Protein AF-A0AA39S191-F1 (afdb_monomer)

Foldseek 3Di:
DDDDDDDPDPPDDPDPDPPPPPPPPPDPPDPPDDAFEAEQEDDQLCSLVVLVVLLVVQVVVCVVVVHPLDAPVVPHPYYYYDHSSNVVSCQSQPAPPVGRVGRNDHSVRVSVVSVVVCCVVPVPPCVPVVCVPPNPDDDPPDDDPPPD

InterPro domains:
  IPR002641 Patatin-like phospholipase domain [PF01734] (38-101)
  IPR002641 Patatin-like phospholipase domain [PS51635] (38-148)
  IPR016035 Acyl transferase/acyl hydrolase/lysophospholipase [SSF52151] (35-122)

Mean predicted aligned error: 14.08 Å

Nearest PDB structures (foldseek):
  1oxw-assembly1_B  TM=8.678E-01  e=4.451E-05  Solanum cardiophyllum
  4pka-assembly1_X  TM=8.807E-01  e=1.320E-04  Solanum cardiophyllum

Sequence (148 aa):
MESEHSKNQHQSNPISEPDEKKIYKPRTAEKLKTVTVLSIDGGGTRGIIPAMALLHLEKYLQVHDKDDNLRISDYFDVISGSGMGSIIAGMLTVPDDHHKKRPRYSMQQILDSLINEIFYTFPNITSSLFYKFFGGGRPQVKFKQINL

Secondary structure (DSSP, 8-state):
-----------PPP-PPP-TT----PPPSS-PPPPPEEEE---GGGGHHHHHHHHHHHHHHHHHHT-TT--GGGT-SEEEESTHHHHHHHHHHPBPSS-TTSBS--HHHHHHHHHHHHHHH-TTTHHHHHHHHH-SSS----------

Organism: Acer saccharum (NCBI:txid4024)

Solvent-accessible surface area (backbone atoms only — not comparable to full-atom values): 9365 Å² total; per-residue (Å²): 131,88,79,91,79,86,81,87,72,86,75,75,74,78,81,75,76,77,75,91,75,74,72,81,71,73,78,69,92,64,83,75,80,82,82,37,74,45,77,34,68,48,53,61,83,54,31,56,56,63,40,52,53,49,33,53,48,32,53,49,50,17,62,74,71,71,32,88,82,56,50,65,59,80,70,33,82,39,74,41,42,39,70,46,12,32,54,51,36,45,49,47,60,37,52,22,94,90,45,68,91,38,55,58,49,53,52,65,58,49,44,54,51,52,52,52,50,44,50,70,76,36,66,83,65,43,62,69,59,43,36,74,76,68,45,89,63,86,85,75,89,73,76,72,83,74,88,123

Radius of gyration: 26.93 Å; Cα contacts (8 Å, |Δi|>4): 134; chains: 1; bounding box: 85×46×56 Å

Structure (mmCIF, N/CA/C/O backbone):
data_AF-A0AA39S191-F1
#
_entry.id   AF-A0AA39S191-F1
#
loop_
_atom_site.group_PDB
_atom_site.id
_atom_site.type_symbol
_atom_site.label_atom_id
_atom_site.label_alt_id
_atom_site.label_comp_id
_atom_site.label_asym_id
_atom_site.label_entity_id
_atom_site.label_seq_id
_atom_site.pdbx_PDB_ins_code
_atom_site.Cartn_x
_atom_site.Cartn_y
_atom_site.Cartn_z
_atom_site.occupancy
_atom_site.B_iso_or_equiv
_atom_site.auth_seq_id
_atom_site.auth_comp_id
_atom_site.auth_asym_id
_atom_site.auth_atom_id
_atom_site.pdbx_PDB_model_num
ATOM 1 N N . MET A 1 1 ? -61.782 -34.305 -37.271 1.00 38.44 1 MET A N 1
ATOM 2 C CA . MET A 1 1 ? -60.451 -34.387 -37.899 1.00 38.44 1 MET A CA 1
ATOM 3 C C . MET A 1 1 ? -59.907 -32.974 -37.944 1.00 38.44 1 MET A C 1
ATOM 5 O O . MET A 1 1 ? -60.642 -32.119 -38.411 1.00 38.44 1 MET A O 1
ATOM 9 N N . GLU A 1 2 ? -58.756 -32.780 -37.291 1.00 41.25 2 GLU A N 1
ATOM 10 C CA . GLU A 1 2 ? -57.669 -31.795 -37.508 1.00 41.25 2 GLU A CA 1
ATOM 11 C C . GLU A 1 2 ? -57.977 -30.529 -38.343 1.00 41.25 2 GLU A C 1
ATOM 13 O O . GLU A 1 2 ? -58.623 -30.595 -39.376 1.00 41.25 2 GLU A O 1
ATOM 18 N N . SER A 1 3 ? -57.508 -29.325 -38.012 1.00 40.91 3 SER A N 1
ATOM 19 C CA . SER A 1 3 ? -56.247 -28.959 -37.360 1.00 40.91 3 SER A CA 1
ATOM 20 C C . SER A 1 3 ? -56.287 -27.510 -36.863 1.00 40.91 3 SER A C 1
ATOM 22 O O . SER A 1 3 ? -56.914 -26.641 -37.471 1.00 40.91 3 SER A O 1
ATOM 24 N N . GLU A 1 4 ? -55.535 -27.259 -35.797 1.00 46.94 4 GLU A N 1
ATOM 25 C CA . GLU A 1 4 ? -55.177 -25.944 -35.275 1.00 46.94 4 GLU A CA 1
ATOM 26 C C . GLU A 1 4 ? -54.449 -25.077 -36.318 1.00 46.94 4 GLU A C 1
ATOM 28 O O . GLU A 1 4 ? -53.584 -25.552 -37.055 1.00 46.94 4 GLU A O 1
ATOM 33 N N . H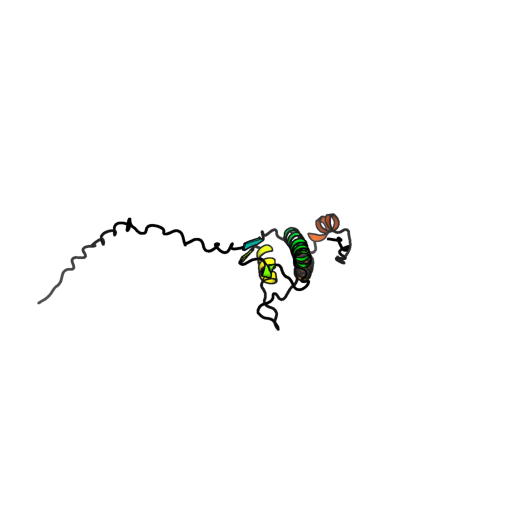IS A 1 5 ? -54.749 -23.776 -36.334 1.00 44.19 5 HIS A N 1
ATOM 34 C CA . HIS A 1 5 ? -53.880 -22.764 -36.932 1.00 44.19 5 HIS A CA 1
ATOM 35 C C . HIS A 1 5 ? -53.635 -21.656 -35.902 1.00 44.19 5 HIS A C 1
ATOM 37 O O . HIS A 1 5 ? -54.553 -20.932 -35.506 1.00 44.19 5 HIS A O 1
ATOM 43 N N . SER A 1 6 ? -52.387 -21.585 -35.434 1.00 48.78 6 SER A N 1
ATOM 44 C CA . SER A 1 6 ? -51.887 -20.695 -34.388 1.00 48.78 6 SER A CA 1
ATOM 45 C C . SER A 1 6 ? -52.163 -19.219 -34.662 1.00 48.78 6 SER A C 1
ATOM 47 O O . SER A 1 6 ? -51.736 -18.665 -35.674 1.00 48.78 6 SER A O 1
ATOM 49 N N . LYS A 1 7 ? -52.760 -18.537 -33.681 1.00 46.94 7 LYS A N 1
ATOM 50 C CA . LYS A 1 7 ? -52.669 -17.080 -33.535 1.00 46.94 7 LYS A CA 1
ATOM 51 C C . LYS A 1 7 ? -51.622 -16.768 -32.468 1.00 46.94 7 LYS A C 1
ATOM 53 O O . LYS A 1 7 ? -51.933 -16.748 -31.284 1.00 46.94 7 LYS A O 1
ATOM 58 N N . ASN A 1 8 ? -50.388 -16.502 -32.893 1.00 43.19 8 ASN A N 1
ATOM 59 C CA . ASN A 1 8 ? -49.412 -15.802 -32.057 1.00 43.19 8 ASN A CA 1
ATOM 60 C C . ASN A 1 8 ? -49.784 -14.316 -32.036 1.00 43.19 8 ASN A C 1
ATOM 62 O O . ASN A 1 8 ? -49.405 -13.560 -32.929 1.00 43.19 8 ASN A O 1
ATOM 66 N N . GLN A 1 9 ? -50.541 -13.897 -31.025 1.00 45.28 9 GLN A N 1
ATOM 67 C CA . GLN A 1 9 ? -50.638 -12.489 -30.660 1.00 45.28 9 GLN A CA 1
ATOM 68 C C . GLN A 1 9 ? -49.556 -12.211 -29.616 1.00 45.28 9 GLN A C 1
ATOM 70 O O . GLN A 1 9 ? -49.582 -12.754 -28.515 1.00 45.28 9 GLN A O 1
ATOM 75 N N . HIS A 1 10 ? -48.572 -11.392 -29.991 1.00 45.06 10 HIS A N 1
ATOM 76 C CA . HIS A 1 10 ? -47.674 -10.737 -29.046 1.00 45.06 10 HIS A CA 1
ATOM 77 C C . HIS A 1 10 ? -48.518 -9.828 -28.147 1.00 45.06 10 HIS A C 1
ATOM 79 O O . HIS A 1 10 ? -48.823 -8.690 -28.499 1.00 45.06 10 HIS A O 1
ATOM 85 N N . GLN A 1 11 ? -48.925 -10.348 -26.994 1.00 39.94 11 GLN A N 1
ATOM 86 C CA . GLN A 1 11 ? -49.462 -9.533 -25.920 1.00 39.94 11 GLN A CA 1
ATOM 87 C C . GLN A 1 11 ? -48.262 -8.868 -25.241 1.00 39.94 11 GLN A C 1
ATOM 89 O O . GLN A 1 11 ? -47.556 -9.490 -24.449 1.00 39.94 11 GLN A O 1
ATOM 94 N N . SER A 1 12 ? -47.969 -7.619 -25.601 1.00 46.84 12 SER A N 1
ATOM 95 C CA . SER A 1 12 ? -47.060 -6.801 -24.803 1.00 46.84 12 SER A CA 1
ATOM 96 C C . SER A 1 12 ? -47.660 -6.681 -23.404 1.00 46.84 12 SER A C 1
ATOM 98 O O . SER A 1 12 ? -48.760 -6.142 -23.255 1.00 46.84 12 SER A O 1
ATOM 100 N N . ASN A 1 13 ? -46.964 -7.198 -22.391 1.00 39.25 13 ASN A N 1
ATOM 101 C CA . ASN A 1 13 ? -47.331 -6.931 -21.006 1.00 39.25 13 ASN A CA 1
ATOM 102 C C . ASN A 1 13 ? -47.387 -5.408 -20.795 1.00 39.25 13 ASN A C 1
ATOM 104 O O . ASN A 1 13 ? -46.509 -4.705 -21.309 1.00 39.25 13 ASN A O 1
ATOM 108 N N . PRO A 1 14 ? -48.386 -4.882 -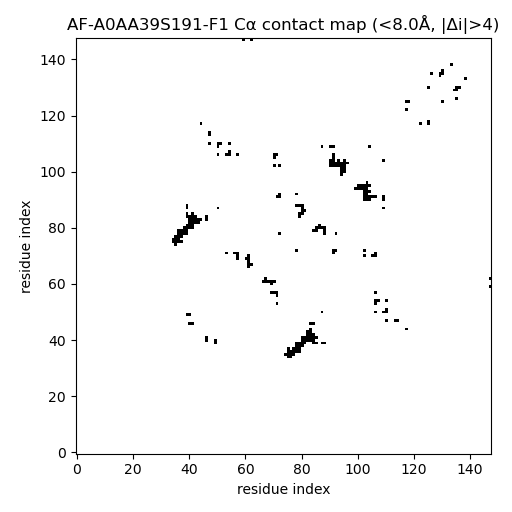20.063 1.00 43.69 14 PRO A N 1
ATOM 109 C CA . PRO A 1 14 ? -48.417 -3.469 -19.720 1.00 43.69 14 PRO A CA 1
ATOM 110 C C . PRO A 1 14 ? -47.123 -3.106 -18.992 1.00 43.69 14 PRO A C 1
ATOM 112 O O . PRO A 1 14 ? -46.709 -3.813 -18.071 1.00 43.69 14 PRO A O 1
ATOM 115 N N . ILE A 1 15 ? -46.481 -2.015 -19.408 1.00 53.22 15 ILE A N 1
ATOM 116 C CA . ILE A 1 15 ? -45.398 -1.408 -18.635 1.00 53.22 15 ILE A CA 1
ATOM 117 C C . ILE A 1 15 ? -46.031 -0.999 -17.305 1.00 53.22 15 ILE A C 1
ATOM 119 O O . ILE A 1 15 ? -46.920 -0.149 -17.285 1.00 53.22 15 ILE A O 1
ATOM 123 N N . SER A 1 16 ? -45.632 -1.649 -16.214 1.00 61.94 16 SER A N 1
ATOM 124 C CA . SER A 1 16 ? -46.051 -1.259 -14.870 1.00 61.94 16 SER A CA 1
ATOM 125 C C . SER A 1 16 ? -45.646 0.195 -14.643 1.00 61.94 16 SER A C 1
ATOM 127 O O . SER A 1 16 ? -44.464 0.520 -14.792 1.00 61.94 16 SER A O 1
ATOM 129 N N . GLU A 1 17 ? -46.609 1.057 -14.308 1.00 59.75 17 GLU A N 1
ATOM 130 C CA . GLU A 1 17 ? -46.322 2.420 -13.859 1.00 59.75 17 GLU A CA 1
ATOM 131 C C . GLU A 1 17 ? -45.273 2.376 -12.737 1.00 59.75 17 GLU A C 1
ATOM 133 O O . GLU A 1 17 ? -45.331 1.492 -11.875 1.00 59.75 17 GLU A O 1
ATOM 138 N N . PRO A 1 18 ? -44.279 3.279 -12.739 1.00 57.50 18 PRO A N 1
ATOM 139 C CA . PRO A 1 18 ? -43.325 3.341 -11.647 1.00 57.50 18 PRO A CA 1
ATOM 140 C C . PRO A 1 18 ? -44.070 3.690 -10.354 1.00 57.50 18 PRO A C 1
ATOM 142 O O . PRO A 1 18 ? -44.766 4.701 -10.289 1.00 57.50 18 PRO A O 1
ATOM 145 N N . ASP A 1 19 ? -43.906 2.858 -9.322 1.00 61.50 19 ASP A N 1
ATOM 146 C CA . ASP A 1 19 ? -44.487 3.067 -7.994 1.00 61.50 19 ASP A CA 1
ATOM 147 C C . ASP A 1 19 ? -44.015 4.408 -7.398 1.00 61.50 19 ASP A C 1
ATOM 149 O O . ASP A 1 19 ? -42.979 4.500 -6.731 1.00 61.50 19 ASP A O 1
ATOM 153 N N . GLU A 1 20 ? -44.810 5.461 -7.591 1.00 58.94 20 GLU A N 1
ATOM 154 C CA . GLU A 1 20 ? -44.534 6.852 -7.198 1.00 58.94 20 GLU A CA 1
ATOM 155 C C . GLU A 1 20 ? -44.440 7.081 -5.673 1.00 58.94 20 GLU A C 1
ATOM 157 O O . GLU A 1 20 ? -44.297 8.208 -5.200 1.00 58.94 20 GLU A O 1
ATOM 162 N N . LYS A 1 21 ? -44.506 6.023 -4.854 1.00 51.00 21 LYS A N 1
ATOM 163 C CA . LYS A 1 21 ? -44.506 6.115 -3.385 1.00 51.00 21 LYS A CA 1
ATOM 164 C C . LYS A 1 21 ? -43.541 5.168 -2.683 1.00 51.00 21 LYS A C 1
ATOM 166 O O . LYS A 1 21 ? -43.786 4.765 -1.547 1.00 51.00 21 LYS A O 1
ATOM 171 N N . LYS A 1 22 ? -42.364 4.919 -3.258 1.00 50.47 22 LYS A N 1
ATOM 172 C CA . LYS A 1 22 ? -41.192 4.600 -2.428 1.00 50.47 22 LYS A CA 1
ATOM 173 C C . LYS A 1 22 ? -40.553 5.906 -1.958 1.00 50.47 22 LYS A C 1
ATOM 175 O O . LYS A 1 22 ? -39.500 6.313 -2.436 1.00 50.47 22 LYS A O 1
ATOM 180 N N . ILE A 1 23 ? -41.226 6.582 -1.021 1.00 54.41 23 ILE A N 1
ATOM 181 C CA . ILE A 1 23 ? -40.639 7.701 -0.273 1.00 54.41 23 ILE A CA 1
ATOM 182 C C . ILE A 1 23 ? -39.304 7.194 0.275 1.00 54.41 23 ILE A C 1
ATOM 184 O O . ILE A 1 23 ? -39.286 6.276 1.100 1.00 54.41 23 ILE A O 1
ATOM 188 N N . TYR A 1 24 ? -38.194 7.755 -0.210 1.00 52.25 24 TYR A N 1
ATOM 189 C CA . TYR A 1 24 ? -36.879 7.514 0.364 1.00 52.25 24 TYR A CA 1
ATOM 190 C C . TYR A 1 24 ? -36.945 7.973 1.818 1.00 52.25 24 TYR A C 1
ATOM 192 O O . TYR A 1 24 ? -36.913 9.167 2.108 1.00 52.25 24 TYR A O 1
ATOM 200 N N . LYS A 1 25 ? -37.110 7.023 2.741 1.00 46.75 25 LYS A N 1
ATOM 201 C CA . LYS A 1 25 ? -36.896 7.289 4.157 1.00 46.75 25 LYS A CA 1
ATOM 202 C C . LYS A 1 25 ? -35.385 7.420 4.314 1.00 46.75 25 LYS A C 1
ATOM 204 O O . LYS A 1 25 ? -34.707 6.400 4.157 1.00 46.75 25 LYS A O 1
ATOM 209 N N . PRO A 1 26 ? -34.834 8.621 4.578 1.00 59.06 26 PRO A N 1
ATOM 210 C CA . PRO A 1 26 ? -33.431 8.709 4.929 1.00 59.06 26 PRO A CA 1
ATOM 211 C C . PRO A 1 26 ? -33.229 7.792 6.128 1.00 59.06 26 PRO A C 1
ATOM 213 O O . PRO A 1 26 ? -34.000 7.835 7.091 1.00 59.06 26 PRO A O 1
ATOM 216 N N . ARG A 1 27 ? -32.242 6.901 6.016 1.00 60.41 27 ARG A N 1
ATOM 217 C CA . ARG A 1 27 ? -31.809 6.043 7.116 1.00 60.41 27 ARG A CA 1
ATOM 218 C C . ARG A 1 27 ? -31.658 6.960 8.332 1.00 60.41 27 ARG A C 1
ATOM 220 O O . ARG A 1 27 ? -30.929 7.947 8.259 1.00 60.41 27 ARG A O 1
ATOM 227 N N . THR A 1 28 ? -32.446 6.705 9.376 1.00 57.59 28 THR A N 1
ATOM 228 C CA . THR A 1 28 ? -32.414 7.459 10.636 1.00 57.59 28 THR A CA 1
ATOM 229 C C . THR A 1 28 ? -30.970 7.613 11.096 1.00 57.59 28 THR A C 1
ATOM 231 O O . THR A 1 28 ? -30.175 6.722 10.817 1.00 57.59 28 THR A O 1
ATOM 234 N N . ALA A 1 29 ? -30.659 8.739 11.748 1.00 61.00 29 ALA A N 1
ATOM 235 C CA . ALA A 1 29 ? -29.330 9.281 12.060 1.00 61.00 29 ALA A CA 1
ATOM 236 C C . ALA A 1 29 ? -28.400 8.388 12.918 1.00 61.00 29 ALA A C 1
ATOM 238 O O . ALA A 1 29 ? -27.812 8.835 13.899 1.00 61.00 29 ALA A O 1
ATOM 239 N N . GLU A 1 30 ? -28.216 7.131 12.540 1.00 66.19 30 GLU A N 1
ATOM 240 C CA . GLU A 1 30 ? -26.998 6.397 12.813 1.00 66.19 30 GLU A CA 1
ATOM 241 C C . GLU A 1 30 ? -25.916 6.998 11.924 1.00 66.19 30 GLU A C 1
ATOM 243 O O . GLU A 1 30 ? -26.092 7.136 10.711 1.00 66.19 30 GLU A O 1
ATOM 248 N N . LYS A 1 31 ? -24.806 7.405 12.539 1.00 66.81 31 LYS A N 1
ATOM 249 C CA . LYS A 1 31 ? -23.627 7.915 11.842 1.00 66.81 31 LYS A CA 1
ATOM 250 C C . LYS A 1 31 ? -23.254 6.914 10.745 1.00 66.81 31 LYS A C 1
ATOM 252 O O . LYS A 1 31 ? -22.776 5.824 11.047 1.00 66.81 31 LYS A O 1
ATOM 257 N N . LEU A 1 32 ? -23.519 7.259 9.484 1.00 76.38 32 LEU A N 1
ATOM 258 C CA . LEU A 1 32 ? -23.189 6.395 8.355 1.00 76.38 32 LEU A CA 1
ATOM 259 C C . LEU A 1 32 ? -21.690 6.082 8.431 1.00 76.38 32 LEU A C 1
ATOM 261 O O . LEU A 1 32 ? -20.873 7.000 8.523 1.00 76.38 32 LEU A O 1
ATOM 265 N N . LYS A 1 33 ? -21.335 4.791 8.450 1.00 86.06 33 LYS A N 1
ATOM 266 C CA . LYS A 1 33 ? -19.934 4.364 8.408 1.00 86.06 33 LYS A CA 1
ATOM 267 C C . LYS A 1 33 ? -19.332 4.901 7.107 1.00 86.06 33 LYS A C 1
ATOM 269 O O . LYS A 1 33 ? -19.806 4.550 6.027 1.00 86.06 33 LYS A O 1
ATOM 274 N N . THR A 1 34 ? -18.313 5.749 7.213 1.00 93.62 34 THR A N 1
ATOM 275 C CA . THR A 1 34 ? -17.517 6.162 6.055 1.00 93.62 34 THR A CA 1
ATOM 276 C C . THR A 1 34 ? -16.822 4.931 5.486 1.00 93.62 34 THR A C 1
ATOM 278 O O . THR A 1 34 ? -16.188 4.196 6.240 1.00 93.62 34 THR A O 1
ATOM 281 N N . VAL A 1 35 ? -16.955 4.713 4.179 1.00 95.94 35 VAL A N 1
ATOM 282 C CA . VAL A 1 35 ? -16.207 3.680 3.456 1.00 95.94 35 VAL A CA 1
ATOM 283 C C . VAL A 1 35 ? -14.915 4.300 2.939 1.00 95.94 35 VAL A C 1
ATOM 285 O O . VAL A 1 35 ? -14.962 5.338 2.274 1.00 95.94 35 VAL A O 1
ATOM 288 N N . THR A 1 36 ? -13.774 3.684 3.235 1.00 97.38 36 THR A N 1
ATOM 289 C CA . THR A 1 36 ? -12.458 4.146 2.775 1.00 97.38 36 THR A CA 1
ATOM 290 C C . THR A 1 36 ? -11.977 3.322 1.584 1.00 97.38 36 THR A C 1
ATOM 292 O O . THR A 1 36 ? -11.984 2.092 1.603 1.00 97.38 36 THR A O 1
ATOM 295 N N . VAL A 1 37 ? -11.549 4.008 0.522 1.00 98.31 37 VAL A N 1
ATOM 296 C CA . VAL A 1 37 ? -11.102 3.375 -0.725 1.00 98.31 37 VAL A CA 1
ATOM 297 C C . VAL A 1 37 ? -9.706 3.864 -1.087 1.00 98.31 37 VAL A C 1
ATOM 299 O O . VAL A 1 37 ? -9.468 5.069 -1.152 1.00 98.31 37 VAL A O 1
ATOM 302 N N . LEU A 1 38 ? -8.805 2.922 -1.363 1.00 98.50 38 LEU A N 1
ATOM 303 C CA . LEU A 1 38 ? -7.492 3.170 -1.948 1.00 98.50 38 LEU A CA 1
ATOM 304 C C . LEU A 1 38 ? -7.492 2.711 -3.412 1.00 98.50 38 LEU A C 1
ATOM 306 O O . LEU A 1 38 ? -7.761 1.546 -3.709 1.00 98.50 38 LEU A O 1
ATOM 310 N N . SER A 1 39 ? -7.168 3.621 -4.330 1.00 98.31 39 SER A N 1
ATOM 311 C CA . SER A 1 39 ? -6.955 3.319 -5.750 1.00 98.31 39 SER A CA 1
ATOM 312 C C . SER A 1 39 ? -5.510 3.615 -6.125 1.00 98.31 39 SER A C 1
ATOM 314 O O . SER A 1 39 ? -5.009 4.703 -5.844 1.00 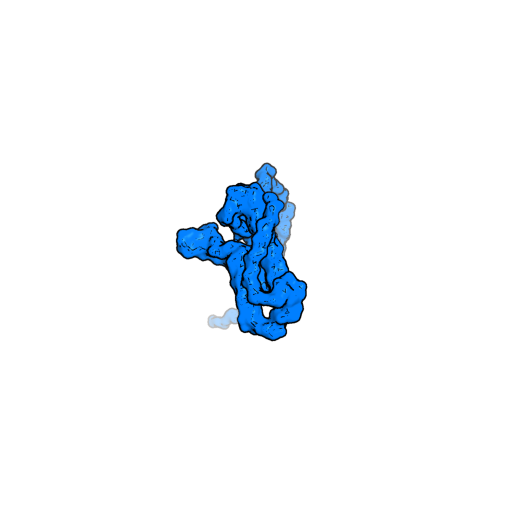98.31 39 SER A O 1
ATOM 316 N N . ILE A 1 40 ? -4.845 2.644 -6.748 1.00 98.44 40 ILE A N 1
ATOM 317 C CA . ILE A 1 40 ? -3.430 2.719 -7.108 1.00 98.44 40 ILE A CA 1
ATOM 318 C C . ILE A 1 40 ? -3.293 2.666 -8.627 1.00 98.44 40 ILE A C 1
ATOM 320 O O . ILE A 1 40 ? -3.510 1.627 -9.262 1.00 98.44 40 ILE A O 1
ATOM 324 N N . ASP A 1 41 ? -2.889 3.789 -9.207 1.00 96.25 41 ASP A N 1
ATOM 325 C CA . ASP A 1 41 ? -2.663 3.886 -10.642 1.00 96.25 41 ASP A CA 1
ATOM 326 C C . ASP A 1 41 ? -1.464 3.043 -11.092 1.00 96.25 41 ASP A C 1
ATOM 328 O O . ASP A 1 41 ? -0.460 2.871 -10.392 1.00 96.25 41 ASP A O 1
ATOM 332 N N . GLY A 1 42 ? -1.568 2.528 -12.315 1.00 91.38 42 GLY A N 1
ATOM 333 C CA . GLY A 1 42 ? -0.451 1.892 -12.997 1.00 91.38 42 GLY A CA 1
ATOM 334 C C . GLY A 1 42 ? 0.585 2.909 -13.478 1.00 91.38 42 GLY A C 1
ATOM 335 O O . GLY A 1 42 ? 0.374 4.117 -13.483 1.00 91.38 42 GLY A O 1
ATOM 336 N N . GLY A 1 43 ? 1.730 2.421 -13.948 1.00 88.62 43 GLY A N 1
ATOM 337 C CA . GLY A 1 43 ? 2.760 3.311 -14.495 1.00 88.62 43 GLY A CA 1
ATOM 338 C C . GLY A 1 43 ? 3.977 2.615 -15.093 1.00 88.62 43 GLY A C 1
ATOM 339 O O . GLY A 1 43 ? 4.985 3.280 -15.349 1.00 88.62 43 GLY A O 1
ATOM 340 N N . GLY A 1 44 ? 3.910 1.291 -15.287 1.00 89.56 44 GLY A N 1
ATOM 341 C CA . GLY A 1 44 ? 5.091 0.463 -15.532 1.00 89.56 44 GLY A CA 1
ATOM 342 C C . GLY A 1 44 ? 6.092 0.626 -14.388 1.00 89.56 44 GLY A C 1
ATOM 343 O O . GLY A 1 44 ? 5.705 0.706 -13.225 1.00 89.56 44 GLY A O 1
ATOM 344 N N . THR A 1 45 ? 7.371 0.791 -14.709 1.00 89.31 45 THR A N 1
ATOM 345 C CA . THR A 1 45 ? 8.441 0.987 -13.713 1.00 89.31 45 THR A CA 1
ATOM 346 C C . THR A 1 45 ? 8.221 2.187 -12.778 1.00 89.31 45 THR A C 1
ATOM 348 O O . THR A 1 45 ? 8.746 2.210 -11.667 1.00 89.31 45 THR A O 1
ATOM 351 N N . ARG A 1 46 ? 7.381 3.160 -13.165 1.00 90.69 46 ARG A N 1
ATOM 352 C CA . ARG A 1 46 ? 6.993 4.299 -12.312 1.00 90.69 46 ARG A CA 1
ATOM 353 C C . ARG A 1 46 ? 6.062 3.920 -11.159 1.00 90.69 46 ARG A C 1
ATOM 355 O O . ARG A 1 46 ? 5.836 4.762 -10.299 1.00 90.69 46 ARG A O 1
ATOM 362 N N . GLY A 1 47 ? 5.583 2.674 -11.089 1.00 90.94 47 GLY A N 1
ATOM 363 C CA . GLY A 1 47 ? 4.842 2.141 -9.938 1.00 90.94 47 GLY A CA 1
ATOM 364 C C . GLY A 1 47 ? 5.602 2.243 -8.605 1.00 90.94 47 GLY A C 1
ATOM 365 O O . GLY A 1 47 ? 4.986 2.209 -7.546 1.00 90.94 47 GLY A O 1
ATOM 366 N N . ILE A 1 48 ? 6.922 2.467 -8.643 1.00 93.88 48 ILE A N 1
ATOM 367 C CA . ILE A 1 48 ? 7.737 2.807 -7.466 1.00 93.88 48 ILE A CA 1
ATOM 368 C C . ILE A 1 48 ? 7.259 4.106 -6.792 1.00 93.88 48 ILE A C 1
ATOM 370 O O . ILE A 1 48 ? 7.307 4.204 -5.571 1.00 93.88 48 ILE A O 1
ATOM 374 N N . ILE A 1 49 ? 6.765 5.093 -7.551 1.00 94.50 49 ILE A N 1
ATOM 375 C CA . ILE A 1 49 ? 6.319 6.386 -7.005 1.00 94.50 49 ILE A CA 1
ATOM 376 C C . ILE A 1 49 ? 5.128 6.211 -6.043 1.00 94.50 49 ILE A C 1
ATOM 378 O O . ILE A 1 49 ? 5.264 6.595 -4.878 1.00 94.50 49 ILE A O 1
ATOM 382 N N . PRO A 1 50 ? 3.988 5.608 -6.448 1.00 96.81 50 PRO A N 1
ATOM 383 C CA . PRO A 1 50 ? 2.900 5.351 -5.509 1.00 96.81 50 PRO A CA 1
ATOM 384 C C . PRO A 1 50 ? 3.304 4.369 -4.399 1.00 96.81 50 PRO A C 1
ATOM 386 O O . PRO A 1 50 ? 2.866 4.541 -3.266 1.00 96.81 50 PRO A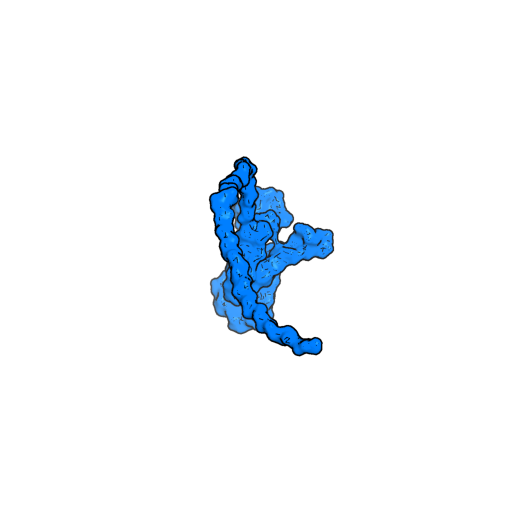 O 1
ATOM 389 N N . ALA A 1 51 ? 4.191 3.399 -4.660 1.00 96.75 51 ALA A N 1
ATOM 390 C CA . ALA A 1 51 ? 4.700 2.509 -3.611 1.00 96.75 51 ALA A CA 1
ATOM 391 C C . ALA A 1 51 ? 5.490 3.265 -2.521 1.00 96.75 51 ALA A C 1
ATOM 393 O O . ALA A 1 51 ? 5.326 2.982 -1.336 1.00 96.75 51 ALA A O 1
ATOM 394 N N . MET A 1 52 ? 6.299 4.264 -2.889 1.00 96.75 52 MET A N 1
ATOM 395 C CA . MET A 1 52 ? 6.994 5.126 -1.925 1.00 96.75 52 MET A CA 1
ATOM 396 C C . MET A 1 52 ? 6.026 6.001 -1.123 1.00 96.75 52 MET A C 1
ATOM 398 O O . MET A 1 52 ? 6.211 6.158 0.084 1.00 96.75 52 MET A O 1
ATOM 402 N N . ALA A 1 53 ? 4.990 6.547 -1.767 1.00 97.81 53 ALA A N 1
ATOM 403 C CA . ALA A 1 53 ? 3.952 7.308 -1.073 1.00 97.81 53 ALA A CA 1
ATOM 404 C C . ALA A 1 53 ? 3.226 6.435 -0.035 1.00 97.81 53 ALA A C 1
ATOM 406 O O . ALA A 1 53 ? 3.066 6.842 1.114 1.00 97.81 53 ALA A O 1
ATOM 407 N N . LEU A 1 54 ? 2.869 5.203 -0.408 1.00 98.25 54 LEU A N 1
ATOM 408 C CA . LEU A 1 54 ? 2.243 4.233 0.491 1.00 98.25 54 LEU A CA 1
ATOM 409 C C . LEU A 1 54 ? 3.170 3.780 1.623 1.00 98.25 54 LEU A C 1
ATOM 411 O O . LEU A 1 54 ? 2.710 3.610 2.745 1.00 98.25 54 LEU A O 1
ATOM 415 N N . LEU A 1 55 ? 4.475 3.639 1.376 1.00 98.25 55 LEU A N 1
ATOM 416 C CA . LEU A 1 55 ? 5.446 3.361 2.437 1.00 98.25 55 LEU A CA 1
ATOM 417 C C . LEU A 1 55 ? 5.507 4.494 3.465 1.00 98.25 55 LEU A C 1
ATOM 419 O O . LEU A 1 55 ? 5.594 4.237 4.665 1.00 98.25 55 LEU A O 1
ATOM 423 N N . HIS A 1 56 ? 5.484 5.746 3.006 1.00 98.06 56 HIS A N 1
ATOM 424 C CA . HIS A 1 56 ? 5.454 6.886 3.916 1.00 98.06 56 HIS A CA 1
ATOM 425 C C . HIS A 1 56 ? 4.139 6.937 4.698 1.00 98.06 56 HIS A C 1
ATOM 427 O O . HIS A 1 56 ? 4.165 7.154 5.907 1.00 98.06 56 HIS A O 1
ATOM 433 N N . LEU A 1 57 ? 3.015 6.668 4.027 1.00 98.38 57 LEU A N 1
ATOM 434 C CA . LEU A 1 57 ? 1.709 6.575 4.668 1.00 98.38 57 LEU A CA 1
ATOM 435 C C . LEU A 1 57 ? 1.688 5.482 5.744 1.00 98.38 57 LEU A C 1
ATOM 437 O O . LEU A 1 57 ? 1.302 5.767 6.868 1.00 98.38 57 LEU A O 1
ATOM 441 N N . GLU A 1 58 ? 2.155 4.266 5.450 1.00 98.38 58 GLU A N 1
ATOM 442 C CA . GLU A 1 58 ? 2.177 3.166 6.425 1.00 98.38 58 GLU A CA 1
ATOM 443 C C . GLU A 1 58 ? 2.982 3.543 7.674 1.00 98.38 58 GLU A C 1
ATOM 445 O O . GLU A 1 58 ? 2.491 3.389 8.789 1.00 98.38 58 GLU A O 1
ATOM 450 N N . LYS A 1 59 ? 4.174 4.127 7.494 1.00 97.75 59 LYS A N 1
ATOM 451 C CA . LYS A 1 59 ? 5.007 4.606 8.610 1.00 97.75 59 LYS A CA 1
ATOM 452 C C . LYS A 1 59 ? 4.317 5.699 9.420 1.00 97.75 59 LYS A C 1
ATOM 454 O O . LYS A 1 59 ? 4.376 5.683 10.645 1.00 97.75 59 LYS A O 1
ATOM 459 N N . TYR A 1 60 ? 3.670 6.648 8.747 1.00 98.00 60 TYR A N 1
ATOM 460 C CA . TYR A 1 60 ? 2.930 7.711 9.417 1.00 98.00 60 TYR A CA 1
ATOM 461 C C . TYR A 1 60 ? 1.796 7.144 10.281 1.00 98.00 60 TYR A C 1
ATOM 463 O O . TYR A 1 60 ? 1.667 7.533 11.438 1.00 98.00 60 TYR A O 1
ATOM 471 N N . LEU A 1 61 ? 1.018 6.195 9.753 1.00 97.25 61 LEU A N 1
ATOM 472 C CA . LEU A 1 61 ? -0.097 5.578 10.476 1.00 97.25 61 LEU A CA 1
ATOM 473 C C . LEU A 1 61 ? 0.384 4.733 11.666 1.00 97.25 61 LEU A C 1
ATOM 475 O O . LEU A 1 61 ? -0.211 4.808 12.735 1.00 97.25 61 LEU A O 1
ATOM 479 N N . GLN A 1 62 ? 1.494 4.003 11.517 1.00 97.94 62 GLN A N 1
ATOM 480 C CA . GLN A 1 62 ? 2.123 3.258 12.617 1.00 97.94 62 GLN A CA 1
ATOM 481 C C . GLN A 1 62 ? 2.520 4.179 13.779 1.00 97.94 62 GLN A C 1
ATOM 483 O O . GLN A 1 62 ? 2.233 3.874 14.935 1.00 97.94 62 GLN A O 1
ATOM 488 N N . VAL A 1 63 ? 3.126 5.337 13.480 1.00 97.81 63 VAL A N 1
ATOM 489 C CA . VAL A 1 63 ? 3.490 6.342 14.496 1.00 97.81 63 VAL A CA 1
ATOM 490 C C . VAL A 1 63 ? 2.246 6.984 15.110 1.00 97.81 63 VAL A C 1
ATOM 492 O O . VAL A 1 63 ? 2.161 7.114 16.331 1.00 97.81 63 VAL A O 1
ATOM 495 N N . HIS A 1 64 ? 1.282 7.374 14.274 1.00 97.00 64 HIS A N 1
ATOM 496 C CA . HIS A 1 64 ? 0.050 8.032 14.702 1.00 97.00 64 HIS A CA 1
ATOM 497 C C . HIS A 1 64 ? -0.762 7.157 15.672 1.00 97.00 64 HIS A C 1
ATOM 499 O O . HIS A 1 64 ? -1.174 7.634 16.732 1.00 97.00 64 HIS A O 1
ATOM 505 N N . ASP A 1 65 ? -0.926 5.871 15.352 1.00 96.75 65 ASP A N 1
ATOM 506 C CA . ASP A 1 65 ? -1.715 4.923 16.149 1.00 96.75 65 ASP A CA 1
ATOM 507 C C . ASP A 1 65 ? -0.893 4.163 17.194 1.00 96.75 65 ASP A C 1
ATOM 509 O O . ASP A 1 65 ? -1.460 3.444 18.018 1.00 96.75 65 ASP A O 1
ATOM 513 N N . LYS A 1 66 ? 0.432 4.357 17.207 1.00 97.25 66 LYS A N 1
ATOM 514 C CA . LYS A 1 66 ? 1.371 3.680 18.115 1.00 97.25 66 LYS A CA 1
ATOM 515 C C . LYS A 1 66 ? 1.307 2.153 17.987 1.00 97.25 66 LYS A C 1
ATOM 517 O O . LYS A 1 66 ? 1.355 1.440 18.990 1.00 97.25 66 LYS A O 1
ATOM 522 N N . ASP A 1 67 ? 1.211 1.666 16.753 1.00 96.81 67 ASP A N 1
ATOM 523 C CA . ASP A 1 67 ? 1.209 0.241 16.426 1.00 96.81 67 ASP A CA 1
ATOM 524 C C . ASP A 1 67 ? 2.135 -0.046 15.239 1.00 96.81 67 ASP A C 1
ATOM 526 O O . ASP A 1 67 ? 1.777 0.170 14.085 1.00 96.81 67 ASP A O 1
ATOM 530 N N . ASP A 1 68 ? 3.316 -0.604 15.513 1.00 95.00 68 ASP A N 1
ATOM 531 C CA . ASP A 1 68 ? 4.293 -1.004 14.488 1.00 95.00 68 ASP A CA 1
ATOM 532 C C . ASP A 1 68 ? 3.796 -2.166 13.606 1.00 95.00 68 ASP A C 1
ATOM 534 O O . ASP A 1 68 ? 4.313 -2.430 12.510 1.00 95.00 68 ASP A O 1
ATOM 538 N N . ASN A 1 69 ? 2.775 -2.892 14.064 1.00 93.56 69 ASN A N 1
ATOM 539 C CA . ASN A 1 69 ? 2.150 -3.935 13.271 1.00 93.56 69 ASN A CA 1
ATOM 540 C C . ASN A 1 69 ? 1.116 -3.372 12.308 1.00 93.56 69 ASN A C 1
ATOM 542 O O . ASN A 1 69 ? 0.754 -4.089 11.389 1.00 93.56 69 ASN A O 1
ATOM 546 N N . LEU A 1 70 ? 0.691 -2.120 12.418 1.00 96.00 70 LEU A N 1
ATOM 547 C CA . LEU A 1 70 ? -0.312 -1.543 11.531 1.00 96.00 70 LEU A CA 1
ATOM 548 C C . LEU A 1 70 ? 0.123 -1.588 10.062 1.00 96.00 70 LEU A C 1
ATOM 550 O O . LEU A 1 70 ? 1.301 -1.414 9.724 1.00 96.00 70 LEU A O 1
ATOM 554 N N . ARG A 1 71 ? -0.828 -1.886 9.179 1.00 97.19 71 ARG A N 1
ATOM 555 C CA . ARG A 1 71 ? -0.631 -1.988 7.731 1.00 97.19 71 ARG A CA 1
ATOM 556 C C . ARG A 1 71 ? -1.665 -1.157 6.994 1.00 97.19 71 ARG A C 1
ATOM 558 O O . ARG A 1 71 ? -2.749 -0.897 7.507 1.00 97.19 71 ARG A O 1
ATOM 565 N N . ILE A 1 72 ? -1.356 -0.793 5.750 1.00 97.88 72 ILE A N 1
ATOM 566 C CA . ILE A 1 72 ? -2.285 -0.037 4.889 1.00 97.88 72 ILE A CA 1
ATOM 567 C C . ILE A 1 72 ? -3.678 -0.690 4.822 1.00 97.88 72 ILE A C 1
ATOM 569 O O . ILE A 1 72 ? -4.684 0.012 4.878 1.00 97.88 72 ILE A O 1
ATOM 573 N N . SER A 1 73 ? -3.766 -2.021 4.747 1.00 96.31 73 SER A N 1
ATOM 574 C CA . SER A 1 73 ? -5.050 -2.733 4.669 1.00 96.31 73 SER A CA 1
ATOM 575 C C . SER A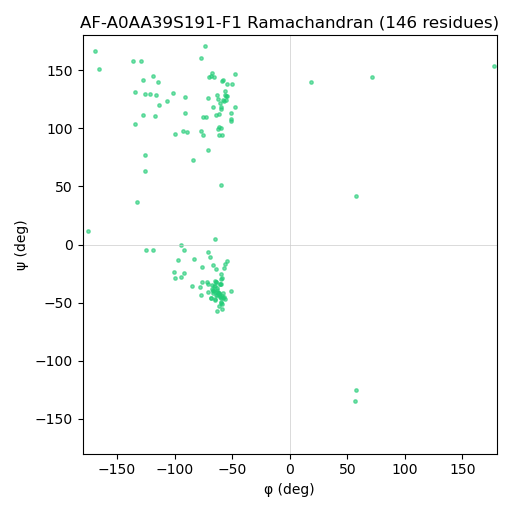 1 73 ? -5.897 -2.690 5.942 1.00 96.31 73 SER A C 1
ATOM 577 O O . SER A 1 73 ? -7.078 -3.012 5.871 1.00 96.31 73 SER A O 1
ATOM 579 N N . ASP A 1 74 ? -5.359 -2.221 7.071 1.00 95.75 74 ASP A N 1
ATOM 580 C CA . ASP A 1 74 ? -6.154 -1.976 8.280 1.00 95.75 74 ASP A CA 1
ATOM 581 C C . ASP A 1 74 ? -6.993 -0.682 8.171 1.00 95.75 74 ASP A C 1
ATOM 583 O O . ASP A 1 74 ? -7.972 -0.512 8.895 1.00 95.75 74 ASP A O 1
ATOM 587 N N . TYR A 1 75 ? -6.634 0.223 7.250 1.00 96.50 75 TYR A N 1
ATOM 588 C CA . TYR A 1 75 ? -7.258 1.544 7.078 1.00 96.50 75 TYR A CA 1
ATOM 589 C C . TYR A 1 75 ? -8.270 1.633 5.937 1.00 96.50 75 TYR A C 1
ATOM 591 O O . TYR A 1 75 ? -9.121 2.530 5.931 1.00 96.50 75 TYR A O 1
ATOM 599 N N . PHE A 1 76 ? -8.162 0.752 4.945 1.00 97.06 76 PHE A N 1
ATOM 600 C CA . PHE A 1 76 ? -8.949 0.820 3.718 1.00 97.06 76 PHE A CA 1
ATOM 601 C C . PHE A 1 76 ? -9.906 -0.364 3.617 1.00 97.06 76 PHE A C 1
ATOM 603 O O . PHE A 1 76 ? -9.467 -1.509 3.551 1.00 97.06 76 PHE A O 1
ATOM 610 N N . ASP A 1 77 ? -11.212 -0.085 3.549 1.00 96.25 77 ASP A N 1
ATOM 611 C CA . ASP A 1 77 ? -12.230 -1.118 3.318 1.00 96.25 77 ASP A CA 1
ATOM 612 C C . ASP A 1 77 ? -12.076 -1.750 1.918 1.00 96.25 77 ASP A C 1
ATOM 614 O O . ASP A 1 77 ? -12.388 -2.925 1.721 1.00 96.25 77 ASP A O 1
ATOM 618 N N . VAL A 1 78 ? -11.610 -0.970 0.934 1.00 97.88 78 VAL A N 1
ATOM 619 C CA . VAL A 1 78 ? -11.399 -1.417 -0.450 1.00 97.88 78 VAL A CA 1
ATOM 620 C C . VAL A 1 78 ? -10.043 -0.945 -0.963 1.00 97.88 78 VAL A C 1
ATOM 622 O O . VAL A 1 78 ? -9.718 0.240 -0.885 1.00 97.88 78 VAL A O 1
ATOM 625 N N . ILE A 1 79 ? -9.280 -1.862 -1.560 1.00 98.31 79 ILE A N 1
ATOM 626 C CA . ILE A 1 79 ? -8.024 -1.567 -2.255 1.00 98.31 79 ILE A CA 1
ATOM 627 C C . ILE A 1 79 ? -8.151 -2.033 -3.703 1.00 98.31 79 ILE A C 1
ATOM 629 O O . ILE A 1 79 ? -8.538 -3.168 -3.975 1.00 98.31 79 ILE A O 1
ATOM 633 N N . SER A 1 80 ? -7.820 -1.150 -4.637 1.00 98.31 80 SER A N 1
ATOM 634 C CA . SER A 1 80 ? -7.874 -1.413 -6.072 1.00 98.31 80 SER A CA 1
ATOM 635 C C . SER A 1 80 ? -6.630 -0.876 -6.772 1.00 98.31 80 SER A C 1
ATOM 637 O O . SER A 1 80 ? -5.948 0.018 -6.268 1.00 98.31 80 SER A O 1
ATOM 639 N N . GLY A 1 81 ? -6.328 -1.417 -7.948 1.00 98.00 81 GLY A N 1
ATOM 640 C CA . GLY A 1 81 ? -5.261 -0.887 -8.783 1.00 98.00 81 GLY A CA 1
ATOM 641 C C . GLY A 1 81 ? -5.253 -1.471 -10.188 1.00 98.00 81 GLY A C 1
ATOM 642 O O . GLY A 1 81 ? -5.918 -2.469 -10.462 1.00 98.00 81 GLY A O 1
ATOM 643 N N . SER A 1 82 ? -4.484 -0.840 -11.076 1.00 97.62 82 SER A N 1
ATOM 644 C CA . SER A 1 82 ? -4.329 -1.240 -12.482 1.00 97.62 82 SER A CA 1
ATOM 645 C C . SER A 1 82 ? -2.851 -1.392 -12.854 1.00 97.62 82 SER A C 1
ATOM 647 O O . SER A 1 82 ? -2.001 -0.627 -12.395 1.00 97.62 82 SER A O 1
ATOM 649 N N . GLY A 1 83 ? -2.508 -2.390 -13.673 1.00 95.75 83 GLY A N 1
ATOM 650 C CA . GLY A 1 83 ? -1.120 -2.680 -14.055 1.00 95.75 83 GLY A CA 1
ATOM 651 C C . GLY A 1 83 ? -0.228 -2.938 -12.834 1.00 95.75 83 GLY A C 1
ATOM 652 O O . GLY A 1 83 ? -0.549 -3.756 -11.984 1.00 95.75 83 GLY A O 1
ATOM 653 N N . MET A 1 84 ? 0.879 -2.203 -12.684 1.00 95.38 84 MET A N 1
ATOM 654 C CA . MET A 1 84 ? 1.710 -2.317 -11.470 1.00 95.38 84 MET A CA 1
ATOM 655 C C . MET A 1 84 ? 0.940 -1.985 -10.183 1.00 95.38 84 MET A C 1
ATOM 657 O O . MET A 1 84 ? 1.229 -2.558 -9.137 1.00 95.38 84 MET A O 1
ATOM 661 N N . GLY A 1 85 ? -0.078 -1.122 -10.257 1.00 97.62 85 GLY A N 1
ATOM 662 C CA . GLY A 1 85 ? -0.957 -0.837 -9.128 1.00 97.62 85 GLY A CA 1
ATOM 663 C C . GLY A 1 85 ? -1.769 -2.054 -8.679 1.00 97.62 85 GLY A C 1
ATOM 664 O O . GLY A 1 85 ? -1.998 -2.206 -7.484 1.00 97.62 85 GLY A O 1
ATOM 665 N N . SER A 1 86 ? -2.145 -2.966 -9.589 1.00 97.69 86 SER A N 1
ATOM 666 C CA . SER A 1 86 ? -2.852 -4.199 -9.209 1.00 97.69 86 SER A CA 1
ATOM 667 C C . SER A 1 86 ? -1.930 -5.190 -8.500 1.00 97.69 86 SER A C 1
ATOM 669 O O . SER A 1 86 ? -2.378 -5.898 -7.604 1.00 97.69 86 SER A O 1
ATOM 671 N N . ILE A 1 87 ? -0.639 -5.213 -8.852 1.00 97.12 87 ILE A N 1
ATOM 672 C CA . ILE A 1 87 ? 0.374 -6.005 -8.136 1.00 97.12 87 ILE A CA 1
ATOM 673 C C . ILE A 1 87 ? 0.534 -5.472 -6.709 1.00 97.12 87 ILE A C 1
ATOM 675 O O . ILE A 1 87 ? 0.470 -6.252 -5.763 1.00 97.12 87 ILE A O 1
ATOM 679 N N . ILE A 1 88 ? 0.658 -4.149 -6.539 1.00 98.06 88 ILE A N 1
ATOM 680 C CA . ILE A 1 88 ? 0.734 -3.513 -5.211 1.00 98.06 88 ILE A CA 1
ATOM 681 C C . ILE A 1 88 ? -0.525 -3.821 -4.393 1.00 98.06 88 ILE A C 1
ATOM 683 O O . ILE A 1 88 ? -0.418 -4.288 -3.261 1.00 98.06 88 ILE A O 1
ATOM 687 N N . ALA A 1 89 ? -1.712 -3.606 -4.971 1.00 98.19 89 ALA A N 1
ATOM 688 C CA . ALA A 1 89 ? -2.993 -3.898 -4.329 1.00 98.19 89 ALA A CA 1
ATOM 689 C C . ALA A 1 89 ? -3.112 -5.375 -3.918 1.00 98.19 89 ALA A C 1
ATOM 691 O O . ALA A 1 89 ? -3.561 -5.681 -2.813 1.00 98.19 89 ALA A O 1
ATOM 692 N N . GLY A 1 90 ? -2.657 -6.289 -4.778 1.00 97.56 90 GLY A N 1
ATOM 693 C CA . GLY A 1 90 ? -2.571 -7.711 -4.472 1.00 97.56 90 GLY A CA 1
ATOM 694 C C . GLY A 1 90 ? -1.674 -7.964 -3.265 1.00 97.56 90 GLY A C 1
ATOM 695 O O . GLY A 1 90 ? -2.136 -8.510 -2.271 1.00 97.56 90 GLY A O 1
ATOM 696 N N . MET A 1 91 ? -0.421 -7.503 -3.293 1.00 97.50 91 MET A N 1
ATOM 697 C CA . MET A 1 91 ? 0.522 -7.727 -2.189 1.00 97.50 91 MET A CA 1
ATOM 698 C C . MET A 1 91 ? 0.053 -7.123 -0.855 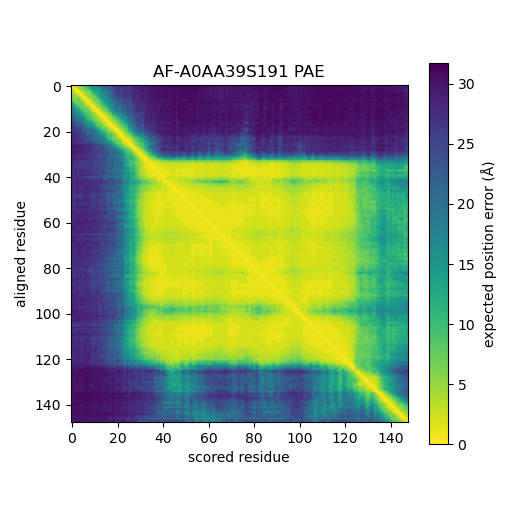1.00 97.50 91 MET A C 1
ATOM 700 O O . MET A 1 91 ? 0.277 -7.727 0.190 1.00 97.50 91 MET A O 1
ATOM 704 N N . LEU A 1 92 ? -0.644 -5.983 -0.887 1.00 97.75 92 LEU A N 1
ATOM 705 C CA . LEU A 1 92 ? -1.262 -5.354 0.288 1.00 97.75 92 LEU A CA 1
ATOM 706 C C . LEU A 1 92 ? -2.376 -6.190 0.937 1.00 97.75 92 LEU A C 1
ATOM 708 O O . LEU A 1 92 ? -2.724 -5.954 2.095 1.00 97.75 92 LEU A O 1
ATOM 712 N N . THR A 1 93 ? -2.959 -7.129 0.190 1.00 96.56 93 THR A N 1
ATOM 713 C CA . THR A 1 93 ? -4.141 -7.904 0.596 1.00 96.56 93 THR A CA 1
ATOM 714 C C . THR A 1 93 ? -3.889 -9.410 0.676 1.00 96.56 93 THR A C 1
ATOM 716 O O . THR A 1 93 ? -4.767 -10.141 1.135 1.00 96.56 93 THR A O 1
ATOM 719 N N . VAL A 1 94 ? -2.696 -9.892 0.296 1.00 96.00 94 VAL A N 1
ATOM 720 C CA . VAL A 1 94 ? -2.313 -11.301 0.475 1.00 96.00 94 VAL A CA 1
ATOM 721 C C . VAL A 1 94 ? -2.346 -11.642 1.968 1.00 96.00 94 VAL A C 1
ATOM 723 O O . VAL A 1 94 ? -1.612 -11.010 2.730 1.00 96.00 94 VAL A O 1
ATOM 726 N N . PRO A 1 95 ? -3.136 -12.640 2.401 1.00 95.25 95 PRO A N 1
ATOM 727 C CA . PRO A 1 95 ? -3.182 -13.037 3.800 1.00 95.25 95 PRO A CA 1
ATOM 728 C C . PRO A 1 95 ? -1.869 -13.696 4.236 1.00 95.25 95 PRO A C 1
ATOM 730 O O . PRO A 1 95 ? -1.238 -14.426 3.471 1.00 95.25 95 PRO A O 1
ATOM 733 N N . ASP A 1 96 ? -1.476 -13.461 5.484 1.00 93.75 96 ASP A N 1
ATOM 734 C CA . ASP A 1 96 ? -0.394 -14.195 6.132 1.00 93.75 96 ASP A CA 1
ATOM 735 C C . ASP A 1 96 ? -0.767 -15.678 6.318 1.00 93.75 96 ASP A C 1
ATOM 737 O O . ASP A 1 96 ? -1.922 -16.016 6.605 1.00 93.75 96 ASP A O 1
ATOM 741 N N . ASP A 1 97 ? 0.223 -16.566 6.181 1.00 93.25 97 ASP A N 1
ATOM 742 C CA . ASP A 1 97 ? 0.013 -18.020 6.249 1.00 93.25 97 ASP A CA 1
ATOM 743 C C . ASP A 1 97 ? -0.457 -18.464 7.642 1.00 93.25 97 ASP A C 1
ATOM 745 O O . ASP A 1 97 ? -1.284 -19.373 7.771 1.00 93.25 97 ASP A O 1
ATOM 749 N N . HIS A 1 98 ? 0.047 -17.806 8.689 1.00 91.81 98 HIS A N 1
ATOM 750 C CA . HIS A 1 98 ? -0.265 -18.122 10.080 1.00 91.81 98 HIS A CA 1
ATOM 751 C C . HIS A 1 98 ? -1.409 -17.254 10.622 1.00 91.81 98 HIS A C 1
ATOM 753 O O . HIS A 1 98 ? -2.182 -17.707 11.467 1.00 91.81 98 HIS A O 1
ATOM 759 N N . HIS A 1 99 ? -1.578 -16.040 10.093 1.00 89.69 99 HIS A N 1
ATOM 760 C CA . HIS A 1 99 ? -2.591 -15.076 10.513 1.00 89.69 99 HIS A CA 1
ATOM 761 C C . HIS A 1 99 ? -3.436 -14.604 9.328 1.00 89.69 99 HIS A C 1
ATOM 763 O O . HIS A 1 99 ? -3.326 -13.468 8.880 1.00 89.69 99 HIS A O 1
ATOM 769 N N . LYS A 1 100 ? -4.375 -15.442 8.873 1.00 88.06 100 LYS A N 1
ATOM 770 C CA . LYS A 1 100 ? -5.191 -15.202 7.661 1.00 88.06 100 LYS A CA 1
ATOM 771 C C . LYS A 1 100 ? -5.965 -13.872 7.597 1.00 88.06 100 LYS A C 1
ATOM 773 O O . LYS A 1 100 ? -6.487 -13.531 6.544 1.00 88.06 100 LYS A O 1
ATOM 778 N N . LYS A 1 101 ? -6.102 -13.151 8.715 1.00 88.62 101 LYS A N 1
ATOM 779 C CA . LYS A 1 101 ? -6.759 -11.831 8.797 1.00 88.62 101 LYS A CA 1
ATOM 780 C C . LYS A 1 101 ? -5.789 -10.651 8.678 1.00 88.62 101 LYS A C 1
ATOM 782 O O . LYS A 1 101 ? -6.216 -9.510 8.795 1.00 88.62 101 LYS A O 1
ATOM 787 N N . ARG A 1 102 ? -4.495 -10.914 8.524 1.00 92.38 102 ARG A N 1
ATOM 788 C CA . ARG A 1 102 ? -3.432 -9.913 8.463 1.00 92.38 102 ARG A CA 1
ATOM 789 C C . ARG A 1 102 ? -2.744 -10.011 7.109 1.00 92.38 102 ARG A C 1
ATOM 791 O O . ARG A 1 102 ? -2.621 -11.122 6.592 1.00 92.38 102 ARG A O 1
ATOM 798 N N . PRO A 1 103 ? -2.304 -8.891 6.525 1.00 94.69 103 PRO A N 1
ATOM 799 C CA . PRO A 1 103 ? -1.545 -8.942 5.291 1.00 94.69 103 PRO A CA 1
ATOM 800 C C . PRO A 1 103 ? -0.152 -9.522 5.561 1.00 94.69 103 PRO A C 1
ATOM 802 O O . PRO A 1 103 ? 0.463 -9.268 6.599 1.00 94.69 103 PRO A O 1
ATOM 805 N N . ARG A 1 104 ? 0.351 -10.290 4.600 1.00 95.88 104 ARG A N 1
ATOM 806 C CA . ARG A 1 104 ? 1.644 -10.973 4.677 1.00 95.88 104 ARG A CA 1
ATOM 807 C C . ARG A 1 104 ? 2.833 -10.020 4.598 1.00 95.88 104 ARG A C 1
ATOM 809 O O . ARG A 1 104 ? 3.876 -10.288 5.189 1.00 95.88 104 ARG A O 1
ATOM 816 N N . TYR A 1 105 ? 2.695 -8.937 3.837 1.00 96.88 105 TYR A N 1
ATOM 817 C CA . TYR A 1 105 ? 3.801 -8.047 3.499 1.00 96.88 105 TYR A CA 1
ATOM 818 C C . TYR A 1 105 ? 3.610 -6.657 4.105 1.00 96.88 105 TYR A C 1
ATOM 820 O O . TYR A 1 105 ? 2.511 -6.106 4.084 1.00 96.88 105 TYR A O 1
ATOM 828 N N . SER A 1 106 ? 4.696 -6.070 4.612 1.00 97.19 106 SER A N 1
ATOM 829 C CA . SER A 1 106 ? 4.768 -4.629 4.874 1.00 97.19 106 SER A CA 1
ATOM 830 C C . SER A 1 106 ? 4.990 -3.849 3.581 1.00 97.19 106 SER A C 1
ATOM 832 O O . SER A 1 106 ? 5.516 -4.384 2.600 1.00 97.19 106 SER A O 1
ATOM 834 N N . MET A 1 107 ? 4.686 -2.552 3.582 1.00 97.62 107 MET A N 1
ATOM 835 C CA . MET A 1 107 ? 4.958 -1.695 2.427 1.00 97.62 107 MET A CA 1
ATOM 836 C C . MET A 1 107 ? 6.441 -1.638 2.060 1.00 97.62 107 MET A C 1
ATOM 838 O O . MET A 1 107 ? 6.771 -1.489 0.884 1.00 97.62 107 MET A O 1
ATOM 842 N N . GLN A 1 108 ? 7.343 -1.792 3.034 1.00 97.31 108 GLN A N 1
ATOM 843 C CA . GLN A 1 108 ? 8.779 -1.856 2.762 1.00 97.31 108 GLN A CA 1
ATOM 844 C C . GLN A 1 108 ? 9.119 -3.108 1.942 1.00 97.31 108 GLN A C 1
ATOM 846 O O . GLN A 1 108 ? 9.772 -3.000 0.909 1.00 97.31 108 GLN A O 1
ATOM 851 N N . GLN A 1 109 ? 8.608 -4.275 2.347 1.00 97.44 109 GLN A N 1
ATOM 852 C CA . GLN A 1 109 ? 8.823 -5.534 1.624 1.00 97.44 109 GLN A CA 1
ATOM 853 C C . GLN A 1 109 ? 8.219 -5.497 0.216 1.00 97.44 109 GLN A C 1
ATOM 855 O O . GLN A 1 109 ? 8.815 -6.022 -0.726 1.00 97.44 109 GLN A O 1
ATOM 860 N N . ILE A 1 110 ? 7.055 -4.859 0.063 1.00 97.44 110 ILE A N 1
ATOM 861 C CA . ILE A 1 110 ? 6.425 -4.644 -1.243 1.00 97.44 110 ILE A CA 1
ATOM 862 C C . ILE A 1 110 ? 7.336 -3.789 -2.124 1.00 97.44 110 ILE A C 1
ATOM 864 O O . ILE A 1 110 ? 7.674 -4.210 -3.227 1.00 97.44 110 ILE A O 1
ATOM 868 N N . LEU A 1 111 ? 7.782 -2.626 -1.639 1.00 96.31 111 LEU A N 1
ATOM 869 C CA . LEU A 1 111 ? 8.666 -1.735 -2.392 1.00 96.31 111 LEU A CA 1
ATOM 870 C C . LEU A 1 111 ? 9.955 -2.443 -2.830 1.00 96.31 111 LEU A C 1
ATOM 872 O O . LEU A 1 111 ? 10.326 -2.361 -4.001 1.00 96.31 111 LEU A O 1
ATOM 876 N N . ASP A 1 112 ? 10.600 -3.170 -1.919 1.00 94.50 112 ASP A N 1
ATOM 877 C CA . ASP A 1 112 ? 11.834 -3.905 -2.206 1.00 94.50 112 ASP A CA 1
ATOM 878 C C . ASP A 1 112 ? 11.604 -4.980 -3.284 1.00 94.50 112 ASP A C 1
ATOM 880 O O . ASP A 1 112 ? 12.396 -5.114 -4.219 1.00 94.50 112 ASP A O 1
ATOM 884 N N . SER A 1 113 ? 10.479 -5.699 -3.211 1.00 94.50 113 SER A N 1
ATOM 885 C CA . SER A 1 113 ? 10.097 -6.711 -4.207 1.00 94.50 113 SER A CA 1
ATOM 886 C C . SER A 1 113 ? 9.849 -6.098 -5.588 1.00 94.50 113 SER A C 1
ATOM 888 O O . SER A 1 113 ? 10.339 -6.619 -6.588 1.00 94.50 113 SER A O 1
ATOM 890 N N . LEU A 1 114 ? 9.149 -4.959 -5.656 1.00 93.56 114 LEU A N 1
ATOM 891 C CA . LEU A 1 114 ? 8.897 -4.250 -6.917 1.00 93.56 114 LEU A CA 1
ATOM 892 C C . LEU A 1 114 ? 10.191 -3.758 -7.559 1.00 93.56 114 LEU A C 1
ATOM 894 O O . LEU A 1 114 ? 10.360 -3.873 -8.772 1.00 93.56 114 LEU A O 1
ATOM 898 N N . ILE A 1 115 ? 11.093 -3.194 -6.753 1.00 91.12 115 ILE A N 1
ATOM 899 C CA . ILE A 1 115 ? 12.396 -2.727 -7.221 1.00 91.12 115 ILE A CA 1
ATOM 900 C C . ILE A 1 115 ? 13.156 -3.906 -7.831 1.00 91.12 115 ILE A C 1
ATOM 902 O O . ILE A 1 115 ? 13.587 -3.813 -8.981 1.00 91.12 115 ILE A O 1
ATOM 906 N N . ASN A 1 116 ? 13.262 -5.020 -7.104 1.00 90.38 116 ASN A N 1
ATOM 907 C CA . ASN A 1 116 ? 13.948 -6.217 -7.585 1.00 90.38 116 ASN A CA 1
ATOM 908 C C . ASN A 1 116 ? 13.362 -6.725 -8.907 1.00 90.38 116 ASN A C 1
ATOM 910 O O . ASN A 1 116 ? 14.121 -6.984 -9.843 1.00 90.38 116 ASN A O 1
ATOM 914 N N . GLU A 1 117 ? 12.034 -6.790 -9.024 1.00 89.50 117 GLU A N 1
ATOM 915 C CA . GLU A 1 117 ? 11.407 -7.261 -10.259 1.00 89.50 117 GLU A CA 1
ATOM 916 C C . GLU A 1 117 ? 11.601 -6.320 -11.445 1.00 89.50 117 GLU A C 1
ATOM 918 O O . GLU A 1 117 ? 11.851 -6.755 -12.571 1.00 89.50 117 GLU A O 1
ATOM 923 N N . ILE A 1 118 ? 11.558 -5.009 -11.209 1.00 88.50 118 ILE A N 1
ATOM 924 C CA . ILE A 1 118 ? 11.836 -4.020 -12.252 1.00 88.50 118 ILE A CA 1
ATOM 925 C C . ILE A 1 118 ? 13.281 -4.154 -12.751 1.00 88.50 118 ILE A C 1
ATOM 927 O O . ILE A 1 118 ? 13.515 -4.074 -13.959 1.00 88.50 118 ILE A O 1
ATOM 931 N N . PHE A 1 119 ? 14.245 -4.374 -11.852 1.00 85.69 119 PHE A N 1
ATOM 932 C CA . PHE A 1 119 ? 15.648 -4.582 -12.220 1.00 85.69 119 PHE A CA 1
ATOM 933 C C . PHE A 1 119 ? 15.867 -5.866 -13.016 1.00 85.69 119 PHE A C 1
ATOM 935 O O . PHE A 1 119 ? 16.645 -5.853 -13.971 1.00 85.69 119 PHE A O 1
ATOM 942 N N . TYR A 1 120 ? 15.183 -6.946 -12.640 1.00 86.75 120 TYR A N 1
ATOM 943 C CA . TYR A 1 120 ? 15.265 -8.220 -13.344 1.00 86.75 120 TYR A CA 1
ATOM 944 C C . TYR A 1 120 ? 14.627 -8.142 -14.738 1.00 86.75 120 TYR A C 1
ATOM 946 O O . TYR A 1 120 ? 15.228 -8.559 -15.726 1.00 86.75 120 TYR A O 1
ATOM 954 N N . THR A 1 121 ? 13.438 -7.544 -14.830 1.00 84.81 121 THR A N 1
ATOM 955 C CA . THR A 1 121 ? 12.645 -7.502 -16.066 1.00 84.81 121 THR A CA 1
ATOM 956 C C . THR A 1 121 ?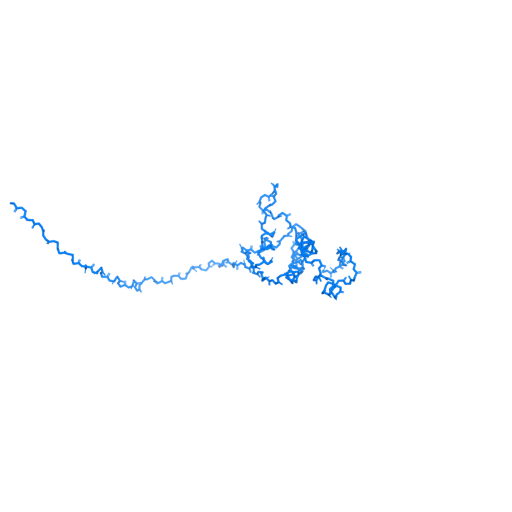 13.157 -6.459 -17.064 1.00 84.81 121 THR A C 1
ATOM 958 O O . THR A 1 121 ? 13.136 -6.686 -18.274 1.00 84.81 121 THR A O 1
ATOM 961 N N . PHE A 1 122 ? 13.631 -5.304 -16.585 1.00 83.31 122 PHE A N 1
ATOM 962 C CA . PHE A 1 122 ? 14.030 -4.176 -17.432 1.00 83.31 122 PHE A CA 1
ATOM 963 C C . PHE A 1 122 ? 15.469 -3.710 -17.156 1.00 83.31 122 PHE A C 1
ATOM 965 O O . PHE A 1 122 ? 15.684 -2.547 -16.790 1.00 83.31 122 PHE A O 1
ATOM 972 N N . PRO A 1 123 ? 16.483 -4.562 -17.391 1.00 73.25 123 PRO A N 1
ATOM 973 C CA . PRO A 1 123 ? 17.869 -4.282 -17.007 1.00 73.25 123 PRO A CA 1
ATOM 974 C C . PRO A 1 123 ? 18.453 -3.016 -17.660 1.00 73.25 123 PRO A C 1
ATOM 976 O O . PRO A 1 123 ? 19.339 -2.382 -17.095 1.00 73.25 123 PRO A O 1
ATOM 979 N N . ASN A 1 124 ? 17.931 -2.606 -18.823 1.00 71.44 124 ASN A N 1
ATOM 980 C CA . ASN A 1 124 ? 18.441 -1.466 -19.597 1.00 71.44 124 ASN A CA 1
ATOM 981 C C . ASN A 1 124 ? 17.686 -0.142 -19.360 1.00 71.44 124 ASN A C 1
ATOM 983 O O . ASN A 1 124 ? 18.164 0.913 -19.766 1.00 71.44 124 ASN A O 1
ATOM 987 N N . ILE A 1 125 ? 16.509 -0.174 -18.723 1.00 62.53 125 ILE A N 1
ATOM 988 C CA . ILE A 1 125 ? 15.666 1.018 -18.483 1.00 62.53 125 ILE A CA 1
ATOM 989 C C . ILE A 1 125 ? 16.002 1.656 -17.127 1.00 62.53 125 ILE A C 1
ATOM 991 O O . ILE A 1 125 ? 15.809 2.856 -16.918 1.00 62.53 125 ILE A O 1
ATOM 995 N N . THR A 1 126 ? 16.537 0.861 -16.200 1.00 59.25 126 THR A N 1
ATOM 996 C CA . THR A 1 126 ? 16.771 1.266 -14.814 1.00 59.25 126 THR A CA 1
ATOM 997 C C . THR A 1 126 ? 17.976 2.182 -14.653 1.00 59.25 126 THR A C 1
ATOM 999 O O . THR A 1 126 ? 17.916 3.092 -13.836 1.00 59.25 126 THR A O 1
ATOM 1002 N N . SER A 1 127 ? 19.035 2.058 -15.455 1.00 57.38 127 SER A N 1
ATOM 1003 C CA . SER A 1 127 ? 20.254 2.854 -15.251 1.00 57.38 127 SER A CA 1
ATOM 1004 C C . SER A 1 127 ? 20.028 4.372 -15.361 1.00 57.38 127 SER A C 1
ATOM 1006 O O . SER A 1 127 ? 20.511 5.119 -14.526 1.00 57.38 127 SER A O 1
ATOM 1008 N N . SER A 1 128 ? 19.243 4.885 -16.310 1.00 56.88 128 SER A N 1
ATOM 1009 C CA . SER A 1 128 ? 19.119 6.349 -16.463 1.00 56.88 128 SER A CA 1
ATOM 1010 C C . SER A 1 128 ? 18.217 7.009 -15.407 1.00 56.88 128 SER A C 1
ATOM 1012 O O . SER A 1 128 ? 18.561 8.054 -14.848 1.00 56.88 128 SER A O 1
ATOM 1014 N N . LEU A 1 129 ? 17.059 6.409 -15.111 1.00 56.59 129 LEU A N 1
ATOM 1015 C CA . LEU A 1 129 ? 16.073 6.996 -14.197 1.00 56.59 129 LEU A CA 1
ATOM 1016 C C . LEU A 1 129 ? 16.388 6.668 -12.730 1.00 56.59 129 LEU A C 1
ATOM 1018 O O . LEU A 1 129 ? 16.233 7.522 -11.863 1.00 56.59 129 LEU A O 1
ATOM 1022 N N . PHE A 1 130 ? 16.901 5.470 -12.449 1.00 57.75 130 PHE A N 1
ATOM 1023 C CA . PHE A 1 130 ? 17.285 5.074 -11.096 1.00 57.75 130 PHE A CA 1
ATOM 1024 C C . PHE A 1 130 ? 18.540 5.809 -10.624 1.00 57.75 130 PHE A C 1
ATOM 1026 O O . PHE A 1 130 ? 18.554 6.288 -9.497 1.00 57.75 130 PHE A O 1
ATOM 1033 N N . TYR A 1 131 ? 19.557 6.003 -11.479 1.00 55.94 131 TYR A N 1
ATOM 1034 C CA . TYR A 1 131 ? 20.716 6.831 -11.107 1.00 55.94 131 TYR A CA 1
ATOM 1035 C C . TYR A 1 131 ? 20.305 8.275 -10.789 1.00 55.94 131 TYR A C 1
ATOM 1037 O O . TYR A 1 131 ? 20.889 8.881 -9.894 1.00 55.94 131 TYR A O 1
ATOM 1045 N N . LYS A 1 132 ? 19.285 8.813 -11.476 1.00 55.41 132 LYS A N 1
ATOM 1046 C CA . LYS A 1 132 ? 18.751 10.159 -11.211 1.00 55.41 132 LYS A CA 1
ATOM 1047 C C . LYS A 1 132 ? 18.051 10.288 -9.856 1.00 55.41 132 LYS A C 1
ATOM 1049 O O . LYS A 1 132 ? 18.144 11.352 -9.256 1.00 55.41 132 LYS A O 1
ATOM 1054 N N . PHE A 1 133 ? 17.359 9.249 -9.385 1.00 56.59 133 PHE A N 1
ATOM 1055 C CA . PHE A 1 133 ? 16.591 9.302 -8.131 1.00 56.59 133 PHE A CA 1
ATOM 1056 C C . PHE A 1 133 ? 17.303 8.678 -6.923 1.00 56.59 133 PHE A C 1
ATOM 1058 O O . PHE A 1 133 ? 17.068 9.109 -5.799 1.00 56.59 133 PHE A O 1
ATOM 1065 N N . PHE A 1 134 ? 18.173 7.692 -7.134 1.00 57.66 134 PHE A N 1
ATOM 1066 C CA . PHE A 1 134 ? 18.760 6.880 -6.062 1.00 57.66 134 PHE A CA 1
ATOM 1067 C C . PHE A 1 134 ? 20.295 6.864 -6.052 1.00 57.66 134 PHE A C 1
ATOM 1069 O O . PHE A 1 134 ? 20.878 6.337 -5.108 1.00 57.66 134 PHE A O 1
ATOM 1076 N N . GLY A 1 135 ? 20.960 7.477 -7.041 1.00 45.09 135 GLY A N 1
ATOM 1077 C CA . GLY A 1 135 ? 22.422 7.477 -7.150 1.00 45.09 135 GLY A CA 1
ATOM 1078 C C . GLY A 1 135 ? 22.976 6.103 -7.547 1.00 45.09 135 GLY A C 1
ATOM 1079 O O . GLY A 1 135 ? 22.435 5.059 -7.201 1.00 45.09 135 GLY A O 1
ATOM 1080 N N . GLY A 1 136 ? 24.044 6.083 -8.343 1.00 44.81 136 GLY A N 1
ATOM 1081 C CA . GLY A 1 136 ? 24.609 4.853 -8.901 1.00 44.81 136 GLY A CA 1
ATOM 1082 C C . GLY A 1 136 ? 25.107 3.865 -7.846 1.00 44.81 136 GLY A C 1
ATOM 1083 O O . GLY A 1 136 ? 26.212 4.007 -7.335 1.00 44.81 136 GLY A O 1
ATOM 1084 N N . GLY A 1 137 ? 24.311 2.838 -7.564 1.00 49.94 137 GLY A N 1
ATOM 1085 C CA . GLY A 1 137 ? 24.655 1.716 -6.697 1.00 49.94 137 GLY A CA 1
ATOM 1086 C C . GLY A 1 137 ? 23.469 0.764 -6.555 1.00 49.94 137 GLY A C 1
ATOM 1087 O O . GLY A 1 137 ? 22.319 1.177 -6.704 1.00 49.94 137 GLY A O 1
ATOM 1088 N N . ARG A 1 138 ? 23.728 -0.525 -6.282 1.00 49.84 138 ARG A N 1
ATOM 1089 C CA . ARG A 1 138 ? 22.653 -1.454 -5.892 1.00 49.84 138 ARG A CA 1
ATOM 1090 C C . ARG A 1 138 ? 21.946 -0.863 -4.665 1.00 49.84 138 ARG A C 1
ATOM 1092 O O . ARG A 1 138 ? 22.648 -0.507 -3.715 1.00 49.84 138 ARG A O 1
ATOM 1099 N N . PRO A 1 139 ? 20.610 -0.733 -4.665 1.00 47.44 139 PRO A N 1
ATOM 1100 C CA . PRO A 1 139 ? 19.915 -0.066 -3.580 1.00 47.44 139 PRO A CA 1
ATOM 1101 C C . PRO A 1 139 ? 20.092 -0.840 -2.279 1.00 47.44 139 PRO A C 1
ATOM 1103 O O . PRO A 1 139 ? 19.560 -1.927 -2.098 1.00 47.44 139 PRO A O 1
ATOM 1106 N N . GLN A 1 140 ? 20.837 -0.241 -1.360 1.00 44.06 140 GLN A N 1
ATOM 1107 C CA . GLN A 1 140 ? 20.660 -0.466 0.064 1.00 44.06 140 GLN A CA 1
ATOM 1108 C C . GLN A 1 140 ? 19.701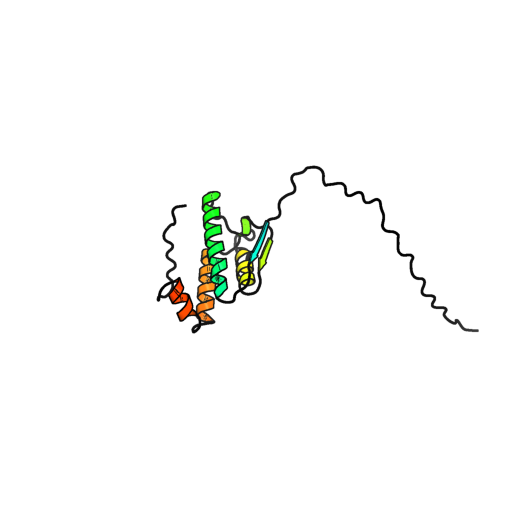 0.634 0.512 1.00 44.06 140 GLN A C 1
ATOM 1110 O O . GLN A 1 140 ? 20.122 1.778 0.695 1.00 44.06 140 GLN A O 1
ATOM 1115 N N . VAL A 1 141 ? 18.407 0.327 0.623 1.00 49.38 141 VAL A N 1
ATOM 1116 C CA . VAL A 1 141 ? 17.409 1.290 1.103 1.00 49.38 141 VAL A CA 1
ATOM 1117 C C . VAL A 1 141 ? 17.631 1.504 2.604 1.00 49.38 141 VAL A C 1
ATOM 1119 O O . VAL A 1 141 ? 16.982 0.903 3.452 1.00 49.38 141 VAL A O 1
ATOM 1122 N N . LYS A 1 142 ? 18.600 2.351 2.961 1.00 44.50 142 LYS A N 1
ATOM 1123 C CA . LYS A 1 142 ? 18.765 2.855 4.326 1.00 44.50 142 LYS A CA 1
ATOM 1124 C C . LYS A 1 142 ? 17.941 4.126 4.458 1.00 44.50 142 LYS A C 1
ATOM 1126 O O . LYS A 1 142 ? 18.392 5.208 4.089 1.00 44.50 142 LYS A O 1
ATOM 1131 N N . PHE A 1 143 ? 16.727 4.001 4.989 1.00 46.62 143 PHE A N 1
ATOM 1132 C CA . PHE A 1 143 ? 15.981 5.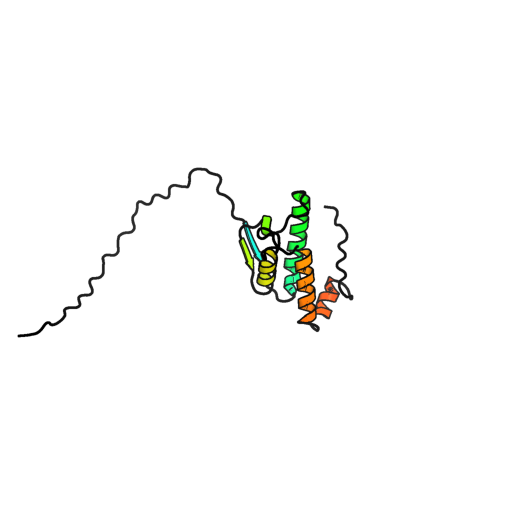171 5.433 1.00 46.62 143 PHE A CA 1
ATOM 1133 C C . PHE A 1 143 ? 16.706 5.787 6.628 1.00 46.62 143 PHE A C 1
ATOM 1135 O O . PHE A 1 143 ? 16.848 5.160 7.678 1.00 46.62 143 PHE A O 1
ATOM 1142 N N . LYS A 1 144 ? 17.150 7.036 6.473 1.00 40.81 144 LYS A N 1
ATOM 1143 C CA . LYS A 1 144 ? 17.402 7.903 7.622 1.00 40.81 144 LYS A CA 1
ATOM 1144 C C . LYS A 1 144 ? 16.073 7.974 8.376 1.00 40.81 144 LYS A C 1
ATOM 1146 O O . LYS A 1 144 ? 15.059 8.266 7.743 1.00 40.81 144 LYS A O 1
ATOM 1151 N N . GLN A 1 145 ? 16.062 7.634 9.666 1.00 39.53 145 GLN A N 1
ATOM 1152 C CA . GLN A 1 145 ? 14.897 7.859 10.520 1.00 39.53 145 GLN A CA 1
ATOM 1153 C C . GLN A 1 145 ? 14.496 9.324 10.344 1.00 39.53 145 GLN A C 1
ATOM 1155 O O . GLN A 1 145 ? 15.236 10.236 10.713 1.00 39.53 145 GLN A O 1
ATOM 1160 N N . ILE A 1 146 ? 13.379 9.541 9.657 1.00 47.66 146 ILE A N 1
ATOM 1161 C CA . ILE A 1 146 ? 12.701 10.822 9.688 1.00 47.66 146 ILE A CA 1
ATOM 1162 C C . ILE A 1 146 ? 12.043 10.787 11.056 1.00 47.66 146 ILE A C 1
ATOM 1164 O O . ILE A 1 146 ? 11.182 9.941 11.284 1.00 47.66 146 ILE A O 1
ATOM 1168 N N . ASN A 1 147 ? 12.541 11.605 11.980 1.00 38.06 147 ASN A N 1
ATOM 1169 C CA . ASN A 1 147 ? 11.869 11.812 13.254 1.00 38.06 147 ASN A CA 1
ATOM 1170 C C . ASN A 1 147 ? 10.507 12.431 12.919 1.00 38.06 147 ASN A C 1
ATOM 1172 O O . ASN A 1 147 ? 10.445 13.610 12.563 1.00 38.06 147 ASN A O 1
ATOM 1176 N N . LEU A 1 148 ? 9.473 11.592 12.908 1.00 50.69 148 LEU A N 1
ATOM 1177 C CA . LEU A 1 148 ? 8.072 11.992 12.980 1.00 50.69 148 LEU A CA 1
ATOM 1178 C C . LEU A 1 148 ? 7.716 12.201 14.452 1.00 50.69 148 LEU A C 1
ATOM 1180 O O . LEU A 1 148 ? 8.212 11.404 15.283 1.00 50.69 148 LEU A O 1
#

pLDDT: mean 78.21, std 21.85, range [38.06, 98.5]